Protein AF-A0A2V5PSF7-F1 (afdb_monomer_lite)

Sequence (127 aa):
MHSFLINMGIKKGGYCWQFATELLLRLDAQKLKTIDLHWGESDPGTDTEHNVIVVTARGQPFEQGIMLDNWRRSGHLLWGTFDGDPDHKWRENRNAMTSRLPRRAATVDHGKKETKPSQTPKTQSKN

pLDDT: mean 75.55, std 22.02, range [34.41, 96.81]

Structure (mmCIF, N/CA/C/O backbone):
data_AF-A0A2V5PSF7-F1
#
_entry.id   AF-A0A2V5PSF7-F1
#
loop_
_atom_site.group_PDB
_atom_site.id
_atom_site.type_symbol
_atom_site.label_atom_id
_atom_site.label_alt_id
_atom_site.label_comp_id
_atom_site.label_asym_id
_atom_site.label_entity_id
_atom_site.label_seq_id
_atom_site.pdbx_PDB_ins_code
_atom_site.Cartn_x
_atom_site.Cartn_y
_atom_site.Cartn_z
_atom_site.occupancy
_atom_site.B_iso_or_equiv
_atom_site.auth_seq_id
_atom_site.auth_comp_id
_atom_site.auth_asym_id
_atom_site.auth_atom_id
_atom_site.pdbx_PDB_model_num
ATOM 1 N N . MET A 1 1 ? 13.152 -8.018 -7.654 1.00 42.06 1 MET A N 1
ATOM 2 C CA . MET A 1 1 ? 12.554 -7.889 -9.007 1.00 42.06 1 MET A CA 1
ATOM 3 C C . MET A 1 1 ? 11.314 -7.033 -8.867 1.00 42.06 1 MET A C 1
ATOM 5 O O . MET A 1 1 ? 10.289 -7.541 -8.432 1.00 42.06 1 MET A O 1
ATOM 9 N N . HIS A 1 2 ? 11.453 -5.734 -9.117 1.00 52.53 2 HIS A N 1
ATOM 10 C CA . HIS A 1 2 ? 10.507 -4.740 -8.632 1.00 52.53 2 HIS A CA 1
ATOM 11 C C . HIS A 1 2 ? 10.253 -3.696 -9.718 1.00 52.53 2 HIS A C 1
ATOM 13 O O . HIS A 1 2 ? 11.223 -3.078 -10.119 1.00 52.53 2 HIS A O 1
ATOM 19 N N . SER A 1 3 ? 9.032 -3.594 -10.267 1.00 50.62 3 SER A N 1
ATOM 20 C CA . SER A 1 3 ? 8.569 -2.713 -11.380 1.00 50.62 3 SER A CA 1
ATOM 21 C C . SER A 1 3 ? 9.372 -2.666 -12.697 1.00 50.62 3 SER A C 1
ATOM 23 O O . SER A 1 3 ? 8.868 -2.241 -13.740 1.00 50.62 3 SER A O 1
ATOM 25 N N . PHE A 1 4 ? 10.562 -3.253 -12.703 1.00 45.47 4 PHE A N 1
ATOM 26 C CA . PHE A 1 4 ? 11.543 -3.337 -13.775 1.00 45.47 4 PHE A CA 1
ATOM 27 C C . PHE A 1 4 ? 11.031 -4.077 -15.024 1.00 45.47 4 PHE A C 1
ATOM 29 O O . PHE A 1 4 ? 11.469 -3.805 -16.136 1.00 45.47 4 PHE A O 1
ATOM 36 N N . LEU A 1 5 ? 10.050 -4.980 -14.878 1.00 47.53 5 LEU A N 1
ATOM 37 C CA . LEU A 1 5 ? 9.472 -5.736 -16.002 1.00 47.53 5 LEU A CA 1
ATOM 38 C C . LEU A 1 5 ? 8.714 -4.862 -17.012 1.00 47.53 5 LEU A C 1
ATOM 40 O O . LEU A 1 5 ? 8.549 -5.274 -18.162 1.00 47.53 5 LEU A O 1
ATOM 44 N N . ILE A 1 6 ? 8.258 -3.676 -16.607 1.00 48.88 6 ILE A N 1
ATOM 45 C CA . ILE A 1 6 ? 7.543 -2.765 -17.507 1.00 48.88 6 ILE A CA 1
ATOM 46 C C . ILE A 1 6 ? 8.482 -1.680 -18.029 1.00 48.88 6 ILE A C 1
ATOM 48 O O . ILE A 1 6 ? 8.410 -1.362 -19.214 1.00 48.88 6 ILE A O 1
ATOM 52 N N . ASN A 1 7 ? 9.431 -1.204 -17.209 1.00 46.22 7 ASN A N 1
ATOM 53 C CA . ASN A 1 7 ? 10.452 -0.264 -17.683 1.00 46.22 7 ASN A CA 1
ATOM 54 C C . ASN A 1 7 ? 11.426 -0.907 -18.702 1.00 46.22 7 ASN A C 1
ATOM 56 O O . ASN A 1 7 ? 11.931 -0.223 -19.584 1.00 46.22 7 ASN A O 1
ATOM 60 N N . MET A 1 8 ? 11.609 -2.237 -18.674 1.00 43.09 8 MET A N 1
ATOM 61 C CA . MET A 1 8 ? 12.363 -3.002 -19.690 1.00 43.09 8 MET A CA 1
ATOM 62 C C . MET A 1 8 ? 11.536 -3.490 -20.900 1.00 43.09 8 MET A C 1
ATOM 64 O O . MET A 1 8 ? 12.024 -4.298 -21.688 1.00 43.09 8 MET A O 1
ATOM 68 N N . GLY A 1 9 ? 10.279 -3.062 -21.071 1.00 46.66 9 GLY A N 1
ATOM 69 C CA . GLY A 1 9 ? 9.503 -3.379 -22.282 1.00 46.66 9 GLY A CA 1
ATOM 70 C C . GLY A 1 9 ? 9.063 -4.846 -22.446 1.00 46.66 9 GLY A C 1
ATOM 71 O O . GLY A 1 9 ? 8.676 -5.243 -23.544 1.00 46.66 9 GLY A O 1
ATOM 72 N N . ILE A 1 10 ? 9.077 -5.657 -21.379 1.00 47.03 10 ILE A N 1
ATOM 73 C CA . ILE A 1 10 ? 8.718 -7.091 -21.429 1.00 47.03 10 ILE A CA 1
ATOM 74 C C . ILE A 1 10 ? 7.193 -7.312 -21.318 1.00 47.03 10 ILE A C 1
ATOM 76 O O . ILE A 1 10 ? 6.669 -8.310 -21.815 1.00 47.03 10 ILE A O 1
ATOM 80 N N . LYS A 1 11 ? 6.438 -6.373 -20.728 1.00 44.41 11 LYS A N 1
ATOM 81 C CA . LYS A 1 11 ? 4.962 -6.402 -20.693 1.00 44.41 11 LYS A CA 1
ATOM 82 C C . LYS A 1 11 ? 4.362 -5.031 -21.018 1.00 44.41 11 LYS A C 1
ATOM 84 O O . LYS A 1 11 ? 4.767 -4.027 -20.450 1.00 44.41 11 LYS A O 1
ATOM 89 N N . LYS A 1 12 ? 3.332 -5.005 -21.878 1.00 42.62 12 LYS A N 1
ATOM 90 C CA . LYS A 1 12 ? 2.591 -3.793 -22.303 1.00 42.62 12 LYS A CA 1
ATOM 91 C C . LYS A 1 12 ? 1.668 -3.184 -21.219 1.00 42.62 12 LYS A C 1
ATOM 93 O O . LYS A 1 12 ? 0.935 -2.247 -21.510 1.00 42.62 12 LYS A O 1
ATOM 98 N N . GLY A 1 13 ? 1.670 -3.715 -19.992 1.00 51.31 13 GLY A N 1
ATOM 99 C CA . GLY A 1 13 ? 0.839 -3.270 -18.865 1.00 51.31 13 GLY A CA 1
ATOM 100 C C . GLY A 1 13 ? 0.970 -4.187 -17.640 1.00 51.31 13 GLY A C 1
ATOM 101 O O . GLY A 1 13 ? 1.601 -5.243 -17.728 1.00 51.31 13 GLY A O 1
ATOM 102 N N . GLY A 1 14 ? 0.368 -3.798 -16.507 1.00 58.34 14 GLY A N 1
ATOM 103 C CA . GLY A 1 14 ? 0.385 -4.565 -15.252 1.00 58.34 14 GLY A CA 1
ATOM 104 C C . GLY A 1 14 ? 1.332 -4.008 -14.192 1.00 58.34 14 GLY A C 1
ATOM 105 O O . GLY A 1 14 ? 2.103 -4.768 -13.611 1.00 58.34 14 GLY A O 1
ATOM 106 N N . TYR A 1 15 ? 1.308 -2.694 -13.968 1.00 73.12 15 TYR A N 1
ATOM 107 C CA . TYR A 1 15 ? 2.147 -2.031 -12.967 1.00 73.12 15 TYR A CA 1
ATOM 108 C C . TYR A 1 15 ? 1.765 -2.446 -11.541 1.00 73.12 15 TYR A C 1
ATOM 110 O O . TYR A 1 15 ? 0.597 -2.740 -11.272 1.00 73.12 15 TYR A O 1
ATOM 118 N N . CYS A 1 16 ? 2.734 -2.428 -10.621 1.00 80.44 16 CYS A N 1
ATOM 119 C CA . CYS A 1 16 ? 2.516 -2.690 -9.194 1.00 80.44 16 CYS A CA 1
ATOM 120 C C . CYS A 1 16 ? 1.357 -1.845 -8.637 1.00 80.44 16 CYS A C 1
ATOM 122 O O . CYS A 1 16 ? 0.432 -2.385 -8.028 1.00 80.44 16 CYS A O 1
ATOM 124 N N . TRP A 1 17 ? 1.311 -0.552 -8.980 1.00 85.12 17 TRP A N 1
ATOM 125 C CA . TRP A 1 17 ? 0.236 0.346 -8.568 1.00 85.12 17 TRP A CA 1
ATOM 126 C C . TRP A 1 17 ? -1.142 -0.075 -9.087 1.00 85.12 17 TRP A C 1
ATOM 128 O O . TRP A 1 17 ? -2.128 0.153 -8.394 1.00 85.12 17 TRP A O 1
ATOM 138 N N . GLN A 1 18 ? -1.258 -0.695 -10.266 1.00 86.69 18 GLN A N 1
ATOM 139 C CA . GLN A 1 18 ? -2.553 -1.152 -10.791 1.00 86.69 18 GLN A CA 1
ATOM 140 C C . GLN A 1 18 ? -3.083 -2.322 -9.959 1.00 86.69 18 GLN A C 1
ATOM 142 O O . GLN A 1 18 ? -4.235 -2.307 -9.531 1.00 86.69 18 GLN A O 1
ATOM 147 N N . PHE A 1 19 ? -2.222 -3.300 -9.669 1.00 88.88 19 PHE A N 1
ATOM 148 C CA . PHE A 1 19 ? -2.567 -4.455 -8.837 1.00 88.88 19 PHE A CA 1
ATOM 149 C C . PHE A 1 19 ? -2.910 -4.049 -7.401 1.00 88.88 19 PHE A C 1
ATOM 151 O O . PHE A 1 19 ? -3.914 -4.524 -6.862 1.00 88.88 19 PHE A O 1
ATOM 158 N N . ALA A 1 20 ? -2.134 -3.129 -6.821 1.00 91.50 20 ALA A N 1
ATOM 159 C CA . ALA A 1 20 ? -2.405 -2.564 -5.505 1.00 91.50 20 ALA A CA 1
ATOM 160 C C . ALA A 1 20 ? -3.712 -1.750 -5.487 1.00 91.50 20 ALA A 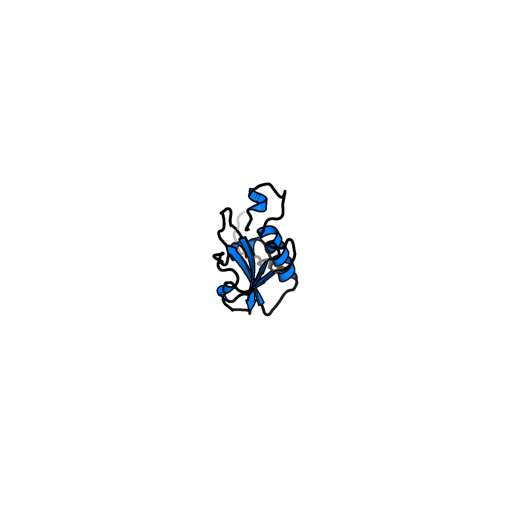C 1
ATOM 162 O O . ALA A 1 20 ? -4.497 -1.875 -4.550 1.00 91.50 20 ALA A O 1
ATOM 163 N N . THR A 1 21 ? -4.001 -0.972 -6.539 1.00 91.44 21 THR A N 1
ATOM 164 C CA . THR A 1 21 ? -5.258 -0.208 -6.656 1.00 91.44 21 THR A CA 1
ATOM 165 C C . THR A 1 21 ? -6.467 -1.139 -6.713 1.00 91.44 21 THR A C 1
ATOM 167 O O . THR A 1 21 ? -7.412 -0.964 -5.950 1.00 91.44 21 THR A O 1
ATOM 170 N N . GLU A 1 22 ? -6.430 -2.169 -7.559 1.00 91.31 22 GLU A N 1
ATOM 171 C CA . GLU A 1 22 ? -7.511 -3.157 -7.655 1.00 91.31 22 GLU A CA 1
ATOM 172 C C . GLU A 1 22 ? -7.727 -3.909 -6.337 1.00 91.31 22 GLU A C 1
ATOM 174 O O . GLU A 1 22 ? -8.865 -4.155 -5.931 1.00 91.31 22 GLU A O 1
ATOM 179 N N . LEU A 1 23 ? -6.642 -4.251 -5.638 1.00 92.19 23 LEU A N 1
ATOM 180 C CA . LEU A 1 23 ? -6.719 -4.872 -4.319 1.00 92.19 23 LEU A CA 1
ATOM 181 C C . LEU A 1 23 ? -7.363 -3.932 -3.292 1.00 92.19 23 LEU A C 1
ATOM 183 O O . LEU A 1 23 ? -8.273 -4.348 -2.577 1.00 92.19 23 LEU A O 1
ATOM 187 N N . LEU A 1 24 ? -6.941 -2.665 -3.260 1.00 93.44 24 LEU A N 1
ATOM 188 C CA . LEU A 1 24 ? -7.496 -1.640 -2.377 1.00 93.44 24 LEU A CA 1
ATOM 189 C C . LEU A 1 24 ? -9.002 -1.474 -2.581 1.00 93.44 24 LEU A C 1
ATOM 191 O O . LEU A 1 24 ? -9.753 -1.492 -1.610 1.00 93.44 24 LEU A O 1
ATOM 195 N N . LEU A 1 25 ? -9.451 -1.356 -3.832 1.00 92.62 25 LEU A N 1
ATOM 196 C CA . LEU A 1 25 ? -10.868 -1.185 -4.156 1.00 92.62 25 LEU A CA 1
ATOM 197 C C . LEU A 1 25 ? -11.706 -2.385 -3.699 1.00 92.62 25 LEU A C 1
ATOM 199 O O . LEU A 1 25 ? -12.789 -2.212 -3.140 1.00 92.62 25 LEU A O 1
ATOM 203 N N . ARG A 1 26 ? -11.198 -3.609 -3.890 1.00 92.12 26 ARG A N 1
ATOM 204 C CA . ARG A 1 26 ? -11.885 -4.833 -3.449 1.00 92.12 26 ARG A CA 1
ATOM 205 C C . ARG A 1 26 ? -11.947 -4.947 -1.929 1.00 92.12 26 ARG A C 1
ATOM 207 O O . ARG A 1 26 ? -12.967 -5.391 -1.411 1.00 92.12 26 ARG A O 1
ATOM 214 N N . LEU A 1 27 ? -10.888 -4.551 -1.224 1.00 92.06 27 LEU A N 1
ATOM 215 C CA . LEU A 1 27 ? -10.856 -4.556 0.240 1.00 92.06 27 LEU A CA 1
ATOM 216 C C . LEU A 1 27 ? -11.759 -3.464 0.833 1.00 92.06 27 LEU A C 1
ATOM 218 O O . LEU A 1 27 ? -12.511 -3.746 1.765 1.00 92.06 27 LEU A O 1
ATOM 222 N N . ASP A 1 28 ? -11.764 -2.252 0.268 1.00 91.06 28 ASP A N 1
ATOM 223 C CA . ASP A 1 28 ? -12.663 -1.173 0.709 1.00 91.06 28 ASP A CA 1
ATOM 224 C C . ASP A 1 28 ? -14.139 -1.542 0.493 1.00 91.06 28 ASP A C 1
ATOM 226 O O . ASP A 1 28 ? -14.980 -1.303 1.366 1.00 91.06 28 ASP A O 1
ATOM 230 N N . ALA A 1 29 ? -14.458 -2.222 -0.616 1.00 91.75 29 ALA A N 1
ATOM 231 C CA . ALA A 1 29 ? -15.812 -2.694 -0.904 1.00 91.75 29 ALA A CA 1
ATOM 232 C C . ALA A 1 29 ? -16.358 -3.671 0.156 1.00 91.75 29 ALA A C 1
ATOM 234 O O . ALA A 1 29 ? -17.573 -3.730 0.359 1.00 91.75 29 ALA A O 1
ATOM 235 N N . GLN A 1 30 ? -15.488 -4.391 0.876 1.00 91.69 30 GLN A N 1
ATOM 236 C CA . GLN A 1 30 ? -15.901 -5.274 1.973 1.00 91.69 30 GLN A CA 1
ATOM 237 C C . GLN A 1 30 ? -16.320 -4.518 3.245 1.00 91.69 30 GLN A C 1
ATOM 239 O O . GLN A 1 30 ? -16.890 -5.128 4.149 1.00 91.69 30 GLN A O 1
ATOM 244 N N . LYS A 1 31 ? -16.092 -3.196 3.327 1.00 86.88 31 LYS A N 1
ATOM 245 C CA . LYS A 1 31 ? -16.502 -2.336 4.458 1.00 86.88 31 LYS A CA 1
ATOM 246 C C . LYS A 1 31 ? -16.040 -2.872 5.819 1.00 86.88 31 LYS A C 1
ATOM 248 O O . LYS A 1 31 ? -16.797 -2.883 6.795 1.00 86.88 31 LYS A O 1
ATOM 253 N N . LEU A 1 32 ? -14.792 -3.327 5.872 1.00 88.69 32 LEU A N 1
ATOM 254 C CA . LEU A 1 32 ? -14.192 -3.934 7.055 1.00 88.69 32 LEU A CA 1
ATOM 255 C C . LEU A 1 32 ? -14.125 -2.892 8.186 1.00 88.69 32 LEU A C 1
ATOM 257 O O . LEU A 1 32 ? -13.707 -1.755 7.983 1.00 88.69 32 LEU A O 1
ATOM 261 N N . LYS A 1 33 ? -14.628 -3.252 9.374 1.00 89.69 33 LYS A N 1
ATOM 262 C CA . LYS A 1 33 ? -14.811 -2.310 10.499 1.00 89.69 33 LYS A CA 1
ATOM 263 C C . LYS A 1 33 ? -13.688 -2.354 11.532 1.00 89.69 33 LYS A C 1
ATOM 265 O O . LYS A 1 33 ? -13.621 -1.465 12.373 1.00 89.69 33 LYS A O 1
ATOM 270 N N . THR A 1 34 ? -12.873 -3.399 11.518 1.00 92.25 34 THR A N 1
ATOM 271 C CA . THR A 1 34 ? -11.869 -3.683 12.555 1.00 92.25 34 THR A CA 1
ATOM 272 C C . THR A 1 34 ? -10.441 -3.431 12.092 1.00 92.25 34 THR A C 1
ATOM 274 O O . THR A 1 34 ? -9.532 -3.454 12.918 1.00 92.25 34 THR A O 1
ATOM 277 N N . ILE A 1 35 ? -10.247 -3.194 10.796 1.00 94.31 35 ILE A N 1
ATOM 278 C CA . ILE A 1 35 ? -8.939 -2.991 10.186 1.00 94.31 35 ILE A CA 1
ATOM 279 C C . ILE A 1 35 ? -8.911 -1.686 9.408 1.00 94.31 35 ILE A C 1
ATOM 281 O O . ILE A 1 35 ? -9.937 -1.270 8.861 1.00 94.31 35 ILE A O 1
ATOM 285 N N . ASP A 1 36 ? -7.730 -1.089 9.352 1.00 94.31 36 ASP A N 1
ATOM 286 C CA . ASP A 1 36 ? -7.441 0.060 8.514 1.00 94.31 36 ASP A CA 1
ATOM 287 C C . ASP A 1 36 ? -6.559 -0.394 7.341 1.00 94.31 36 ASP A C 1
ATOM 289 O O . ASP A 1 36 ? -5.722 -1.297 7.451 1.00 94.31 36 ASP A O 1
ATOM 293 N N . LEU A 1 37 ? -6.822 0.188 6.173 1.00 95.25 37 LEU A N 1
ATOM 294 C CA . LEU A 1 37 ? -6.061 -0.058 4.954 1.00 95.25 37 LEU A CA 1
ATOM 295 C C . LEU A 1 37 ? -5.092 1.102 4.759 1.00 95.25 37 LEU A C 1
ATOM 297 O O . LEU A 1 37 ? -5.434 2.247 5.038 1.00 95.25 37 LEU A O 1
ATOM 301 N N . HIS A 1 38 ? -3.910 0.811 4.237 1.00 95.88 38 HIS A N 1
ATOM 302 C CA . HIS A 1 38 ? -2.870 1.797 3.992 1.00 95.88 38 HIS A CA 1
ATOM 303 C C . HIS A 1 38 ? -2.224 1.535 2.637 1.00 95.88 38 HIS A C 1
ATOM 305 O O . HIS A 1 38 ? -2.046 0.386 2.227 1.00 95.88 38 HIS A O 1
ATOM 311 N N . TRP A 1 39 ? -1.842 2.602 1.942 1.00 95.94 39 TRP A N 1
ATOM 312 C CA . TRP A 1 39 ? -1.005 2.485 0.754 1.00 95.94 39 TRP A CA 1
ATOM 313 C C . TRP A 1 39 ? 0.460 2.445 1.178 1.00 95.94 39 TRP A C 1
ATOM 315 O O . TRP A 1 39 ? 0.970 3.433 1.711 1.00 95.94 39 TRP A O 1
ATOM 325 N N . GLY A 1 40 ? 1.114 1.306 0.962 1.00 94.94 40 GLY A N 1
ATOM 326 C CA . GLY A 1 40 ? 2.545 1.143 1.178 1.00 94.94 40 GLY A CA 1
ATOM 327 C C . GLY A 1 40 ? 3.306 1.361 -0.122 1.00 94.94 40 GLY A C 1
ATOM 328 O O . GLY A 1 40 ? 2.954 0.782 -1.149 1.00 94.94 40 GLY A O 1
ATOM 329 N N . GLU A 1 41 ? 4.355 2.174 -0.080 1.00 92.69 41 GLU A N 1
ATOM 330 C CA . GLU A 1 41 ? 5.272 2.361 -1.202 1.00 92.69 41 GLU A CA 1
ATOM 331 C C . GLU A 1 41 ? 6.733 2.204 -0.779 1.00 92.69 41 GLU A C 1
ATOM 333 O O . GLU A 1 41 ? 7.105 2.557 0.340 1.00 92.69 41 GLU A O 1
ATOM 338 N N . SER A 1 42 ? 7.551 1.662 -1.678 1.00 91.06 42 SER A N 1
ATOM 339 C CA . SER A 1 42 ? 9.012 1.626 -1.561 1.00 91.06 42 SER A CA 1
ATOM 340 C C . SER A 1 42 ? 9.608 2.329 -2.767 1.00 91.06 42 SER A C 1
ATOM 342 O O . SER A 1 42 ? 9.113 2.147 -3.876 1.00 91.06 42 SER A O 1
ATOM 344 N N . ASP A 1 43 ? 10.656 3.119 -2.536 1.00 85.12 43 ASP A N 1
ATOM 345 C CA . ASP A 1 43 ? 11.448 3.826 -3.555 1.00 85.12 43 ASP A CA 1
ATOM 346 C C . ASP A 1 43 ? 10.616 4.515 -4.664 1.00 85.12 43 ASP A C 1
ATOM 348 O O . ASP A 1 43 ? 10.862 4.288 -5.854 1.00 85.12 43 ASP A O 1
ATOM 352 N N . PRO A 1 44 ? 9.620 5.352 -4.302 1.00 82.12 44 PRO A N 1
ATOM 353 C CA . PRO A 1 44 ? 8.736 5.992 -5.274 1.00 82.12 44 PRO A CA 1
ATOM 354 C C . PRO A 1 44 ? 9.519 6.884 -6.248 1.00 82.12 44 PRO A C 1
ATOM 356 O O . PRO A 1 44 ? 10.401 7.642 -5.841 1.00 82.12 44 PRO A O 1
ATOM 359 N N . GLY A 1 45 ? 9.178 6.816 -7.536 1.00 76.00 45 GLY A N 1
ATOM 360 C CA . GLY A 1 45 ? 9.831 7.576 -8.604 1.00 76.00 45 GLY A CA 1
ATOM 361 C C . GLY A 1 45 ? 11.150 6.978 -9.102 1.00 76.00 45 GLY A C 1
ATOM 362 O O . GLY A 1 45 ? 11.873 7.649 -9.837 1.00 76.00 45 GLY A O 1
ATOM 363 N N . THR A 1 46 ? 11.474 5.742 -8.713 1.00 77.62 46 THR A N 1
ATOM 364 C CA . THR A 1 46 ? 12.687 5.030 -9.147 1.00 77.62 46 THR A CA 1
ATOM 365 C C . THR A 1 46 ? 12.352 3.758 -9.926 1.00 77.62 46 THR A C 1
ATOM 367 O O . THR A 1 46 ? 11.220 3.276 -9.917 1.00 77.62 46 THR A O 1
ATOM 370 N N . ASP A 1 47 ? 13.362 3.156 -10.557 1.00 72.25 47 ASP A N 1
ATOM 371 C CA . ASP A 1 47 ? 13.221 1.873 -11.257 1.00 72.25 47 ASP A CA 1
ATOM 372 C C . ASP A 1 47 ? 12.859 0.698 -10.334 1.00 72.25 47 ASP A C 1
ATOM 374 O O . ASP A 1 47 ? 12.431 -0.351 -10.822 1.00 72.25 47 ASP A O 1
ATOM 378 N N . THR A 1 48 ? 13.030 0.858 -9.017 1.00 76.25 48 THR A N 1
ATOM 379 C CA . THR A 1 48 ? 12.705 -0.148 -7.999 1.00 76.25 48 THR A CA 1
ATOM 380 C C . THR A 1 48 ? 11.400 0.145 -7.267 1.00 76.25 48 THR A C 1
ATOM 382 O O . THR A 1 48 ? 11.097 -0.544 -6.293 1.00 76.25 48 THR A O 1
ATOM 385 N N . GLU A 1 49 ? 10.614 1.123 -7.733 1.00 84.38 49 GLU A N 1
ATOM 386 C CA . GLU A 1 49 ? 9.355 1.510 -7.097 1.00 84.38 49 GLU A CA 1
ATOM 387 C C . GLU A 1 49 ? 8.438 0.302 -6.881 1.00 84.38 49 GLU A C 1
ATOM 389 O O . GLU A 1 49 ? 8.106 -0.402 -7.834 1.00 84.38 49 GLU A O 1
ATOM 394 N N . HIS A 1 50 ? 7.963 0.088 -5.654 1.00 88.88 50 HIS A N 1
ATOM 395 C CA . HIS A 1 50 ? 6.907 -0.884 -5.356 1.00 88.88 50 HIS A CA 1
ATOM 396 C C . HIS A 1 50 ? 5.720 -0.228 -4.688 1.00 88.88 50 HIS A C 1
ATOM 398 O O . HIS A 1 50 ? 5.897 0.64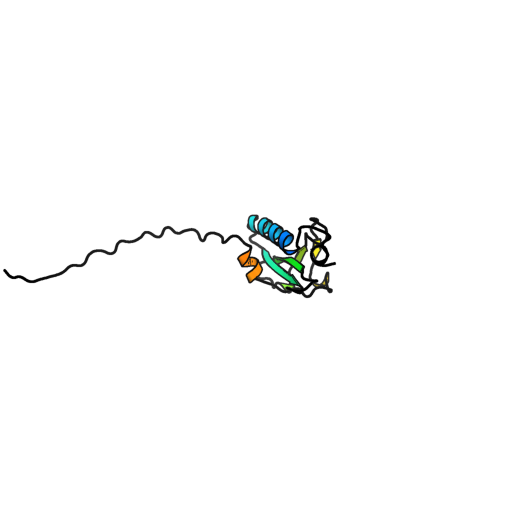7 -3.844 1.00 88.88 50 HIS A O 1
ATOM 404 N N . ASN A 1 51 ? 4.523 -0.740 -4.958 1.00 91.56 51 ASN A N 1
ATOM 405 C CA . ASN A 1 51 ? 3.343 -0.427 -4.176 1.00 91.56 51 ASN A CA 1
ATOM 406 C C . ASN A 1 51 ? 2.613 -1.695 -3.737 1.00 91.56 51 ASN A C 1
ATOM 408 O O . ASN A 1 51 ? 2.396 -2.618 -4.524 1.00 91.56 51 ASN A O 1
ATOM 412 N N . VAL A 1 52 ? 2.170 -1.690 -2.485 1.00 94.12 52 VAL A N 1
ATOM 413 C CA . VAL A 1 52 ? 1.380 -2.753 -1.853 1.00 94.12 52 VAL A CA 1
ATOM 414 C C . VAL A 1 52 ? 0.289 -2.134 -0.993 1.00 94.12 52 VAL A C 1
ATOM 416 O O . VAL A 1 52 ? 0.315 -0.941 -0.684 1.00 94.12 52 VAL A O 1
ATOM 419 N N . ILE A 1 53 ? -0.668 -2.957 -0.575 1.00 96.25 53 ILE A N 1
ATOM 420 C CA . ILE A 1 53 ? -1.636 -2.556 0.445 1.00 96.25 53 ILE A CA 1
ATOM 421 C C . ILE A 1 53 ? -1.177 -3.105 1.781 1.00 96.25 53 ILE A C 1
ATOM 423 O O . ILE A 1 53 ? -0.888 -4.288 1.889 1.00 96.25 53 ILE A O 1
ATOM 427 N N . VAL A 1 54 ? -1.112 -2.257 2.797 1.00 96.81 54 VAL A N 1
ATOM 428 C CA . VAL A 1 54 ? -0.799 -2.675 4.162 1.00 96.81 54 VAL A CA 1
ATOM 429 C C . VAL A 1 54 ? -2.078 -2.639 4.974 1.00 96.81 54 VAL A C 1
ATOM 431 O O . VAL A 1 54 ? -2.862 -1.697 4.876 1.00 96.81 54 VAL A O 1
ATOM 434 N N . VAL A 1 55 ? -2.308 -3.690 5.748 1.00 96.19 55 VAL A N 1
ATOM 435 C CA . VAL A 1 55 ? -3.481 -3.838 6.602 1.00 96.19 55 VAL A CA 1
ATOM 436 C C . VAL A 1 55 ? -3.036 -3.820 8.050 1.00 96.19 55 VAL A C 1
ATOM 438 O O . VAL A 1 55 ? -2.149 -4.579 8.437 1.00 96.19 55 VAL A O 1
ATOM 441 N N . THR A 1 56 ? -3.669 -2.981 8.854 1.00 96.75 56 THR A N 1
ATOM 442 C CA . THR A 1 56 ? -3.419 -2.882 10.292 1.00 96.75 56 THR A CA 1
ATOM 443 C C . THR A 1 56 ? -4.719 -3.118 11.055 1.00 96.75 56 THR A C 1
ATOM 445 O O . THR A 1 56 ? -5.817 -2.965 10.510 1.00 96.75 56 THR A O 1
ATOM 448 N N . ALA A 1 57 ? -4.631 -3.500 12.328 1.00 95.06 57 ALA A N 1
ATOM 449 C CA . ALA A 1 57 ? -5.772 -3.354 13.223 1.00 95.06 57 ALA A CA 1
ATOM 450 C C . ALA A 1 57 ? -6.102 -1.863 13.383 1.00 95.06 57 ALA A C 1
ATOM 452 O O . ALA A 1 57 ? -5.212 -1.016 13.343 1.00 95.06 57 ALA A O 1
ATOM 453 N N . ARG A 1 58 ? -7.376 -1.524 13.595 1.00 93.56 58 ARG A N 1
ATOM 454 C CA . ARG A 1 58 ? -7.767 -0.116 13.721 1.00 93.56 58 ARG A CA 1
ATOM 455 C C . ARG A 1 58 ? -6.957 0.609 14.802 1.00 93.56 58 ARG A C 1
ATOM 457 O O . ARG A 1 58 ? -6.958 0.193 15.959 1.00 93.56 58 ARG A O 1
ATOM 464 N N . GLY A 1 59 ? -6.334 1.727 14.427 1.00 91.06 59 GLY A N 1
ATOM 465 C CA . GLY A 1 59 ? -5.502 2.543 15.322 1.00 91.06 59 GLY A CA 1
ATOM 466 C C . GLY A 1 59 ? -4.097 1.992 15.595 1.00 91.06 59 GLY A C 1
ATOM 467 O O . GLY A 1 59 ? -3.356 2.588 16.375 1.00 91.06 59 GLY A O 1
ATOM 468 N N . GLN A 1 60 ? -3.717 0.881 14.965 1.00 94.88 60 GLN A N 1
ATOM 469 C CA . GLN A 1 60 ? -2.361 0.349 15.016 1.00 94.88 60 GLN A CA 1
ATOM 470 C C . GLN A 1 60 ? -1.456 1.122 14.033 1.00 94.88 60 GLN A C 1
ATOM 472 O O . GLN A 1 60 ? -1.913 1.527 12.962 1.00 94.88 60 GLN A O 1
ATOM 477 N N . PRO A 1 61 ? -0.175 1.357 14.377 1.00 94.38 61 PRO A N 1
ATOM 478 C CA . PRO A 1 61 ? 0.764 2.018 13.474 1.00 94.38 61 PRO A CA 1
ATOM 479 C C . PRO A 1 61 ? 1.020 1.200 12.201 1.00 94.38 61 PRO A C 1
ATOM 481 O O . PRO A 1 61 ? 0.978 -0.034 12.221 1.00 94.38 61 PRO A O 1
ATOM 484 N N . PHE A 1 62 ? 1.336 1.906 11.110 1.00 94.44 62 PHE A N 1
ATOM 485 C CA . PHE A 1 62 ? 1.599 1.326 9.791 1.00 94.44 62 PHE A CA 1
ATOM 486 C C . PHE A 1 62 ? 2.665 0.234 9.856 1.00 94.44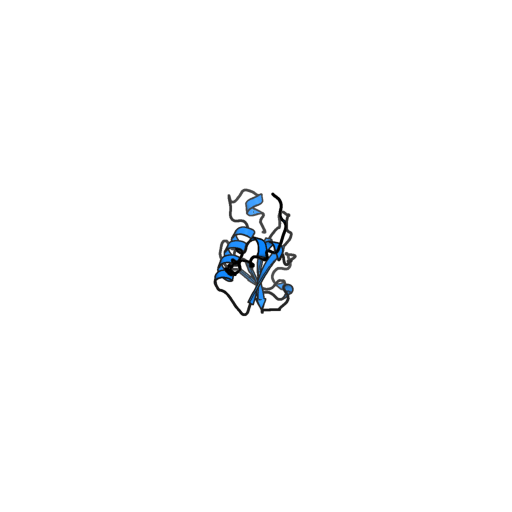 62 PHE A C 1
ATOM 488 O O . PHE A 1 62 ? 2.446 -0.837 9.305 1.00 94.44 62 PHE A O 1
ATOM 495 N N . GLU A 1 63 ? 3.755 0.478 10.589 1.00 93.56 63 GLU A N 1
ATOM 496 C CA . GLU A 1 63 ? 4.946 -0.371 10.735 1.00 93.56 63 GLU A CA 1
ATOM 497 C C . GLU A 1 63 ? 4.659 -1.749 11.346 1.00 93.56 63 GLU A C 1
ATOM 499 O O . GLU A 1 63 ? 5.478 -2.654 11.245 1.00 93.56 63 GLU A O 1
ATOM 504 N N . GLN A 1 64 ? 3.507 -1.929 11.988 1.00 94.38 64 GLN A N 1
ATOM 505 C CA . GLN A 1 64 ? 3.097 -3.227 12.527 1.00 94.38 64 GLN A CA 1
ATOM 506 C C . GLN A 1 64 ? 2.056 -3.934 11.647 1.00 94.38 64 GLN A C 1
ATOM 508 O O . GLN A 1 64 ? 1.484 -4.953 12.043 1.00 94.38 64 GLN A O 1
ATOM 513 N N . GLY A 1 65 ? 1.768 -3.373 10.476 1.00 94.69 65 GLY A N 1
ATOM 514 C CA . GLY A 1 65 ? 0.813 -3.918 9.532 1.00 94.69 65 GLY A CA 1
ATOM 515 C C . GLY A 1 65 ? 1.326 -5.136 8.772 1.00 94.69 65 GLY A C 1
ATOM 516 O O . GLY A 1 65 ? 2.519 -5.438 8.713 1.00 94.69 65 GLY A O 1
ATOM 517 N N . ILE A 1 66 ? 0.379 -5.826 8.146 1.00 95.88 66 ILE A N 1
ATOM 518 C CA . ILE A 1 66 ? 0.628 -6.926 7.222 1.00 95.88 66 ILE A CA 1
ATOM 519 C C . ILE A 1 66 ? 0.538 -6.367 5.806 1.00 95.88 66 ILE A C 1
ATOM 521 O O . ILE A 1 66 ? -0.505 -5.860 5.391 1.00 95.88 66 ILE A O 1
ATOM 525 N N . MET A 1 67 ? 1.627 -6.467 5.055 1.00 95.44 67 MET A N 1
ATOM 526 C CA . MET A 1 67 ? 1.661 -6.135 3.637 1.00 95.44 67 MET A CA 1
ATOM 527 C C . MET A 1 67 ? 0.921 -7.196 2.834 1.00 95.44 67 MET A C 1
ATOM 529 O O . MET A 1 67 ? 1.042 -8.386 3.110 1.00 95.44 67 MET A O 1
ATOM 533 N N . LEU A 1 68 ? 0.210 -6.761 1.803 1.00 95.00 68 LEU A N 1
ATOM 534 C CA . LEU A 1 68 ? -0.508 -7.574 0.839 1.00 95.00 68 LEU A CA 1
ATOM 535 C C . LEU A 1 68 ? -0.003 -7.234 -0.566 1.00 95.00 68 LEU A C 1
ATOM 537 O O . LEU A 1 68 ? -0.209 -6.126 -1.067 1.00 95.00 68 LEU A O 1
ATOM 541 N N . ASP A 1 69 ? 0.635 -8.208 -1.208 1.00 91.81 69 ASP A N 1
ATOM 542 C CA . ASP A 1 69 ? 1.268 -8.072 -2.517 1.00 91.81 69 ASP A CA 1
ATOM 543 C C . ASP A 1 69 ? 0.726 -9.130 -3.479 1.00 91.81 69 ASP A C 1
ATOM 545 O O . ASP A 1 69 ? 1.122 -10.294 -3.472 1.00 91.81 69 ASP A O 1
ATOM 549 N N . ASN A 1 70 ? -0.203 -8.721 -4.333 1.00 88.69 70 ASN A N 1
ATOM 550 C CA . ASN A 1 70 ? -0.756 -9.547 -5.402 1.00 88.69 70 ASN A CA 1
ATOM 551 C C . ASN A 1 70 ? -0.021 -9.360 -6.741 1.00 88.69 70 ASN A C 1
ATOM 553 O O . ASN A 1 70 ? -0.441 -9.937 -7.745 1.00 88.69 70 ASN A O 1
ATOM 557 N N . TRP A 1 71 ? 1.059 -8.576 -6.789 1.00 86.25 71 TRP A N 1
ATOM 558 C CA . TRP A 1 71 ? 1.789 -8.273 -8.018 1.00 86.25 71 TRP A CA 1
ATOM 559 C C . TRP A 1 71 ? 2.993 -9.196 -8.226 1.00 86.25 71 TRP A C 1
ATOM 561 O O . TRP A 1 71 ? 3.124 -9.783 -9.304 1.00 86.25 71 TRP A O 1
ATOM 571 N N . ARG A 1 72 ? 3.828 -9.408 -7.192 1.00 82.38 72 ARG A N 1
ATOM 572 C CA . ARG A 1 72 ? 5.072 -10.214 -7.279 1.00 82.38 72 ARG A CA 1
ATOM 573 C C . ARG A 1 72 ? 4.861 -11.611 -7.863 1.00 82.38 72 ARG A C 1
ATOM 575 O O . ARG A 1 72 ? 5.750 -12.152 -8.515 1.00 82.38 72 ARG A O 1
ATOM 582 N N . ARG A 1 73 ? 3.680 -12.199 -7.654 1.00 81.88 73 ARG A N 1
ATOM 583 C CA . ARG A 1 73 ? 3.296 -13.510 -8.200 1.00 81.88 73 ARG A CA 1
ATOM 584 C C . ARG A 1 73 ? 2.124 -13.441 -9.180 1.00 81.88 73 ARG A C 1
ATOM 586 O O . ARG A 1 73 ? 1.331 -14.373 -9.252 1.00 81.88 73 ARG A O 1
ATOM 593 N N . SER A 1 74 ? 2.028 -12.355 -9.953 1.00 79.88 74 SER A N 1
ATOM 594 C CA . SER A 1 74 ? 1.075 -12.198 -11.068 1.00 79.88 74 SER A CA 1
ATOM 595 C C . SER A 1 74 ? -0.381 -12.528 -10.696 1.00 79.88 74 SER A C 1
ATOM 597 O O . SER A 1 74 ? -1.065 -13.241 -11.423 1.00 79.88 74 SER A O 1
ATOM 599 N N . GLY A 1 75 ? -0.856 -12.026 -9.555 1.00 77.88 75 GLY A N 1
ATOM 600 C CA . GLY A 1 75 ? -2.222 -12.226 -9.060 1.00 77.88 75 GLY A CA 1
ATOM 601 C C . GLY A 1 75 ? -2.338 -13.160 -7.854 1.00 77.88 75 GLY A C 1
ATOM 602 O O . GLY A 1 75 ? -3.347 -13.098 -7.153 1.00 77.88 75 GLY A O 1
ATOM 603 N N . HIS A 1 76 ? -1.323 -13.976 -7.552 1.00 84.56 76 HIS A N 1
ATOM 604 C CA . HIS A 1 76 ? -1.286 -14.706 -6.282 1.00 84.56 76 HIS A CA 1
ATOM 605 C C . HIS A 1 76 ? -0.927 -13.757 -5.140 1.00 84.56 76 HIS A C 1
ATOM 607 O O . HIS A 1 76 ? 0.118 -13.108 -5.175 1.00 84.56 76 HIS A O 1
ATOM 613 N N . LEU A 1 77 ? -1.787 -13.713 -4.123 1.00 89.81 77 LEU A N 1
ATOM 614 C CA . LEU A 1 77 ? -1.591 -12.881 -2.945 1.00 89.81 77 LEU A CA 1
ATOM 615 C C . LEU A 1 77 ? -0.434 -13.416 -2.095 1.00 89.81 77 LEU A C 1
ATOM 617 O O . LEU A 1 77 ? -0.519 -14.503 -1.522 1.00 89.81 77 LEU A O 1
ATOM 621 N N . LEU A 1 78 ? 0.632 -12.632 -2.007 1.00 91.12 78 LEU A N 1
ATOM 622 C CA . LEU A 1 78 ? 1.646 -12.741 -0.972 1.00 91.12 78 LEU A CA 1
ATOM 623 C C . LEU A 1 78 ? 1.288 -11.824 0.191 1.00 91.12 78 LEU A C 1
ATOM 625 O O . LEU A 1 78 ? 0.682 -10.769 0.000 1.00 91.12 78 LEU A O 1
ATOM 629 N N . TRP A 1 79 ? 1.671 -12.234 1.393 1.00 94.19 79 TRP A N 1
ATOM 630 C CA . TRP A 1 79 ? 1.477 -11.445 2.597 1.00 94.19 79 TRP A CA 1
ATOM 631 C C . TRP A 1 79 ? 2.619 -11.664 3.586 1.00 94.19 79 TRP A C 1
ATOM 633 O O . TRP A 1 79 ? 3.254 -12.719 3.575 1.00 94.19 79 TRP A O 1
ATOM 643 N N . GLY A 1 80 ? 2.886 -10.665 4.423 1.00 94.06 80 GLY A N 1
ATOM 644 C CA . GLY A 1 80 ? 3.956 -10.715 5.418 1.00 94.06 80 GLY A CA 1
ATOM 645 C C . GLY A 1 80 ? 4.132 -9.391 6.157 1.00 94.06 80 GLY A C 1
ATOM 646 O O . GLY A 1 80 ? 3.496 -8.395 5.816 1.00 94.06 80 GLY A O 1
ATOM 647 N N . THR A 1 81 ? 4.982 -9.384 7.179 1.00 94.31 81 THR A N 1
ATOM 648 C CA . THR A 1 81 ? 5.406 -8.166 7.890 1.00 94.31 81 THR A CA 1
ATOM 649 C C . THR A 1 81 ? 6.607 -7.528 7.190 1.00 94.31 81 THR A C 1
ATOM 651 O O . THR A 1 81 ? 7.255 -8.174 6.363 1.00 94.31 81 THR A O 1
ATOM 654 N N . PHE A 1 82 ? 6.936 -6.277 7.523 1.00 90.19 82 PHE A N 1
ATOM 655 C CA . PHE A 1 82 ? 8.096 -5.591 6.935 1.00 90.19 82 PHE A CA 1
ATOM 656 C C . PHE A 1 82 ? 9.426 -6.301 7.200 1.00 90.19 82 PHE A C 1
ATOM 658 O O . PHE A 1 82 ? 10.288 -6.310 6.326 1.00 90.19 82 PHE A O 1
ATOM 665 N N . ASP A 1 83 ? 9.566 -6.973 8.347 1.00 88.81 83 ASP A N 1
ATOM 666 C CA . ASP A 1 83 ? 10.760 -7.765 8.675 1.00 88.81 83 ASP A CA 1
ATOM 667 C C . ASP A 1 83 ? 11.004 -8.912 7.677 1.00 88.81 83 ASP A C 1
ATOM 669 O O . ASP A 1 83 ? 12.131 -9.374 7.511 1.00 88.81 83 ASP A O 1
ATOM 673 N N . GLY A 1 84 ? 9.948 -9.369 6.996 1.00 86.81 84 GLY A N 1
ATOM 674 C CA . GLY A 1 84 ? 10.020 -10.391 5.954 1.00 86.81 84 GLY A CA 1
ATOM 675 C C . GLY A 1 84 ? 10.439 -9.870 4.575 1.00 86.81 84 GLY A C 1
ATOM 676 O O . GLY A 1 84 ? 10.560 -10.674 3.653 1.00 86.81 84 GLY A O 1
ATOM 677 N N . ASP A 1 85 ? 10.641 -8.559 4.407 1.00 85.88 85 ASP A N 1
ATOM 678 C CA . ASP A 1 85 ? 11.017 -7.933 3.131 1.00 85.88 85 ASP A CA 1
ATOM 679 C C . ASP A 1 85 ? 12.066 -6.815 3.331 1.00 85.88 85 ASP A C 1
ATOM 681 O O . ASP A 1 85 ? 11.804 -5.651 3.014 1.00 85.88 85 ASP A O 1
ATOM 685 N N . PRO A 1 86 ? 13.264 -7.150 3.853 1.00 84.19 86 PRO A N 1
ATOM 686 C CA . PRO A 1 86 ? 14.276 -6.174 4.276 1.00 84.19 86 PRO A CA 1
ATOM 687 C C . PRO A 1 86 ? 14.890 -5.366 3.124 1.00 84.19 86 PRO A C 1
ATOM 689 O O . PRO A 1 86 ? 15.490 -4.317 3.356 1.00 84.19 86 PRO A O 1
ATOM 692 N N . ASP A 1 87 ? 14.739 -5.841 1.887 1.00 84.75 87 ASP A N 1
ATOM 693 C CA . ASP A 1 87 ? 15.260 -5.174 0.693 1.00 84.75 87 ASP A CA 1
ATOM 694 C C . ASP A 1 87 ? 14.489 -3.888 0.348 1.00 84.75 87 ASP A C 1
ATOM 696 O O . ASP A 1 87 ? 14.986 -3.062 -0.417 1.00 84.75 87 ASP A O 1
ATOM 700 N N . HIS A 1 88 ? 13.286 -3.703 0.903 1.00 85.25 88 HIS A N 1
ATOM 701 C CA . HIS A 1 88 ? 12.397 -2.589 0.579 1.00 85.25 88 HIS A CA 1
ATOM 702 C C . HIS A 1 88 ? 12.237 -1.639 1.767 1.00 85.25 88 HIS A C 1
ATOM 704 O O . HIS A 1 88 ? 12.003 -2.044 2.907 1.00 85.25 88 HIS A O 1
ATOM 710 N N . LYS A 1 89 ? 12.322 -0.334 1.494 1.00 90.00 89 LYS A N 1
ATOM 711 C CA . LYS A 1 89 ? 12.125 0.724 2.492 1.00 90.00 89 LYS A CA 1
ATOM 712 C C . LYS A 1 89 ? 10.702 1.247 2.413 1.00 90.00 89 LYS A C 1
ATOM 714 O O . LYS A 1 89 ? 10.428 2.272 1.790 1.00 90.00 89 LYS A O 1
ATOM 719 N N . TRP A 1 90 ? 9.813 0.530 3.082 1.00 92.69 90 TRP A N 1
ATOM 720 C CA . TRP A 1 90 ? 8.387 0.806 3.076 1.00 92.69 90 TRP A CA 1
ATOM 721 C C . TRP A 1 90 ? 8.010 2.100 3.791 1.00 92.69 90 TRP A C 1
ATOM 723 O O . TRP A 1 90 ? 8.482 2.396 4.889 1.00 92.69 90 TRP A O 1
ATOM 733 N N . ARG A 1 91 ? 7.120 2.866 3.161 1.00 94.19 91 ARG A N 1
ATOM 734 C CA . ARG A 1 91 ? 6.552 4.106 3.692 1.00 94.19 91 ARG A CA 1
ATOM 735 C C . ARG A 1 91 ? 5.058 4.161 3.412 1.00 94.19 91 ARG A C 1
ATOM 737 O O . ARG A 1 91 ? 4.588 3.677 2.384 1.00 94.19 91 ARG A O 1
ATOM 744 N N . GLU A 1 92 ? 4.319 4.774 4.327 1.00 95.62 92 GLU A N 1
ATOM 745 C CA . GLU A 1 92 ? 2.895 5.037 4.143 1.00 95.62 92 GLU A CA 1
ATOM 746 C C . GLU A 1 92 ? 2.686 6.267 3.243 1.00 95.62 92 GLU A C 1
ATOM 748 O O . GLU A 1 92 ? 3.212 7.344 3.529 1.00 95.62 92 GLU A O 1
ATOM 753 N N . ASN A 1 93 ? 1.849 6.146 2.207 1.00 94.38 93 ASN A N 1
ATOM 754 C CA . ASN A 1 93 ? 1.417 7.277 1.382 1.00 94.38 93 ASN A CA 1
ATOM 755 C C . ASN A 1 93 ? -0.108 7.456 1.406 1.00 94.38 93 ASN A C 1
ATOM 757 O O . ASN A 1 93 ? -0.860 6.971 0.557 1.00 94.38 93 ASN A O 1
ATOM 761 N N . ARG A 1 94 ? -0.587 8.234 2.379 1.00 92.44 94 ARG A N 1
ATOM 762 C CA . ARG A 1 94 ? -2.024 8.514 2.554 1.00 92.44 94 ARG A CA 1
ATOM 763 C C . ARG A 1 94 ? -2.647 9.283 1.390 1.00 92.44 94 ARG A C 1
ATOM 765 O O . ARG A 1 94 ? -3.830 9.100 1.094 1.00 92.44 94 ARG A O 1
ATOM 772 N N . ASN A 1 95 ? -1.863 10.116 0.706 1.00 91.94 95 ASN A N 1
ATOM 773 C CA . ASN A 1 95 ? -2.343 10.881 -0.443 1.00 91.94 95 ASN A CA 1
ATOM 774 C C . ASN A 1 95 ? -2.642 9.950 -1.622 1.00 91.94 95 ASN A C 1
ATOM 776 O O . ASN A 1 95 ? -3.697 10.066 -2.245 1.00 91.94 95 ASN A O 1
ATOM 780 N N . ALA A 1 96 ? -1.751 8.988 -1.880 1.00 89.44 96 ALA A N 1
ATOM 781 C CA . ALA A 1 96 ? -1.926 7.960 -2.900 1.00 89.44 96 ALA A CA 1
ATOM 782 C C . ALA A 1 96 ? -3.155 7.079 -2.638 1.00 89.44 96 ALA A C 1
ATOM 784 O O . ALA A 1 96 ? -3.868 6.730 -3.580 1.00 89.44 96 ALA A O 1
ATOM 785 N N . MET A 1 97 ? -3.422 6.751 -1.374 1.00 91.25 97 MET A N 1
ATOM 786 C CA . MET A 1 97 ? -4.625 6.021 -0.985 1.00 91.25 97 MET A CA 1
ATOM 787 C C . MET A 1 97 ? -5.896 6.838 -1.257 1.00 91.25 97 MET A C 1
ATOM 789 O O . MET A 1 97 ? -6.823 6.364 -1.915 1.00 91.25 97 MET A O 1
ATOM 793 N N . THR A 1 98 ? -5.923 8.086 -0.784 1.00 90.50 98 THR A N 1
ATOM 794 C CA . THR A 1 98 ? -7.098 8.968 -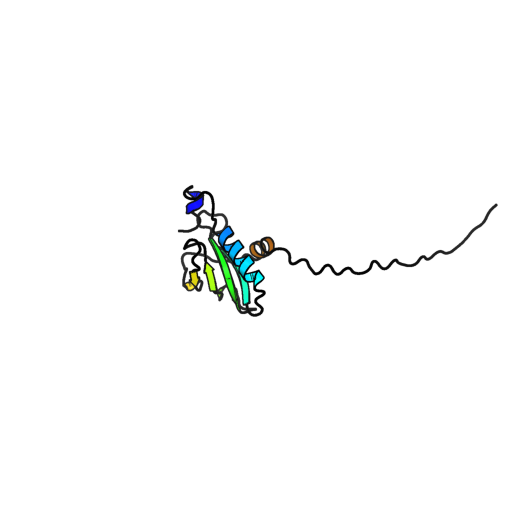0.870 1.00 90.50 98 THR A CA 1
ATOM 795 C C . THR A 1 98 ? -7.462 9.311 -2.313 1.00 90.50 98 THR A C 1
ATOM 797 O O . THR A 1 98 ? -8.641 9.431 -2.632 1.00 90.50 98 THR A O 1
ATOM 800 N N . SER A 1 99 ? -6.473 9.456 -3.200 1.00 89.62 99 SER A N 1
ATOM 801 C CA . SER A 1 99 ? -6.719 9.760 -4.615 1.00 89.62 99 SER A CA 1
ATOM 802 C C . SER A 1 99 ? -7.288 8.579 -5.408 1.00 89.62 99 SER A C 1
ATOM 804 O O . SER A 1 99 ? -7.941 8.797 -6.427 1.00 89.62 99 SER A O 1
ATOM 806 N N . ARG A 1 100 ? -7.037 7.343 -4.957 1.00 88.69 100 ARG A N 1
ATOM 807 C CA . ARG A 1 100 ? -7.439 6.101 -5.641 1.00 88.69 100 ARG A CA 1
ATOM 808 C C . ARG A 1 100 ? -8.772 5.559 -5.170 1.00 88.69 100 ARG A C 1
ATOM 810 O O . ARG A 1 100 ? -9.492 4.947 -5.956 1.00 88.69 100 ARG A O 1
ATOM 817 N N . LEU A 1 101 ? -9.097 5.759 -3.898 1.00 86.44 101 LEU A N 1
ATOM 818 C CA . LEU A 1 101 ? -10.425 5.425 -3.421 1.00 86.44 101 LEU A CA 1
ATOM 819 C C . LEU A 1 101 ? -11.435 6.351 -4.103 1.00 86.44 101 LEU A C 1
ATOM 821 O O . LEU A 1 101 ? -11.222 7.568 -4.141 1.00 86.44 101 LEU A O 1
ATOM 825 N N . PRO A 1 102 ? -12.548 5.814 -4.635 1.00 77.62 102 PRO A N 1
ATOM 826 C CA . PRO A 1 102 ? -13.630 6.672 -5.068 1.00 77.62 102 PRO A CA 1
ATOM 827 C C . PRO A 1 102 ? -14.001 7.528 -3.865 1.00 77.62 102 PRO A C 1
ATOM 829 O O . PRO A 1 102 ? -14.174 7.000 -2.762 1.00 77.62 102 PRO A O 1
ATOM 832 N N . ARG A 1 103 ? -14.104 8.852 -4.055 1.00 60.97 103 ARG A N 1
ATOM 833 C CA . ARG A 1 103 ? -14.711 9.707 -3.036 1.00 60.97 103 ARG A CA 1
ATOM 834 C C . ARG A 1 103 ? -16.024 9.033 -2.683 1.00 60.97 103 ARG A C 1
ATOM 836 O O . ARG A 1 103 ? -16.927 9.001 -3.519 1.00 60.97 103 ARG A O 1
ATOM 843 N N . ARG A 1 104 ? -16.117 8.468 -1.474 1.00 56.25 104 ARG A N 1
ATOM 844 C CA . ARG A 1 104 ? -17.411 8.136 -0.893 1.00 56.25 104 ARG A CA 1
ATOM 845 C C . ARG A 1 104 ? -18.156 9.443 -1.012 1.00 56.25 104 ARG A C 1
ATOM 847 O O . ARG A 1 104 ? -17.705 10.428 -0.427 1.00 56.25 104 ARG A O 1
ATOM 854 N N . ALA A 1 105 ? -19.163 9.499 -1.883 1.00 43.91 105 ALA A N 1
ATOM 855 C CA . ALA A 1 105 ? -20.010 10.665 -1.953 1.00 43.91 105 ALA A CA 1
ATOM 856 C C . ALA A 1 105 ? -20.442 10.868 -0.508 1.00 43.91 105 ALA A C 1
ATOM 858 O O . ALA A 1 105 ? -21.118 10.002 0.055 1.00 43.91 105 ALA A O 1
ATOM 859 N N . ALA A 1 106 ? -19.929 11.929 0.126 1.00 44.28 106 ALA A N 1
ATOM 860 C CA . ALA A 1 106 ? -20.515 12.425 1.347 1.00 44.28 106 ALA A CA 1
ATOM 861 C C . ALA A 1 106 ? -21.998 12.442 1.021 1.00 44.28 106 ALA A C 1
ATOM 863 O O . ALA A 1 106 ? -22.372 12.988 -0.022 1.00 44.28 106 ALA A O 1
ATOM 864 N N . THR A 1 107 ? -22.784 11.685 1.784 1.00 41.06 107 THR A N 1
ATOM 865 C CA . THR A 1 107 ? -24.235 11.656 1.652 1.00 41.06 107 THR A CA 1
ATOM 866 C C . THR A 1 107 ? -24.665 13.076 1.346 1.00 41.06 107 THR A C 1
ATOM 868 O O . THR A 1 107 ? -24.391 13.967 2.151 1.00 41.06 107 THR A O 1
ATOM 871 N N . VAL A 1 108 ? -25.181 13.299 0.134 1.00 41.59 108 VAL A N 1
ATOM 872 C CA . VAL A 1 108 ? -25.651 14.613 -0.289 1.00 41.59 108 VAL A CA 1
ATOM 873 C C . VAL A 1 108 ? -26.867 14.878 0.577 1.00 41.59 108 VAL A C 1
ATOM 875 O O . VAL A 1 108 ? -27.984 14.490 0.234 1.00 41.59 108 VAL A O 1
ATOM 878 N N . ASP A 1 109 ? -26.618 15.452 1.749 1.00 42.97 109 ASP A N 1
ATOM 879 C CA . ASP A 1 109 ? -27.640 16.024 2.593 1.00 42.97 109 ASP A CA 1
ATOM 880 C C . ASP A 1 109 ? -28.246 17.156 1.772 1.00 42.97 109 ASP A C 1
ATOM 882 O O . ASP A 1 109 ? -27.634 18.204 1.553 1.00 42.97 109 ASP A O 1
ATOM 886 N N . HIS A 1 110 ? -29.421 16.889 1.206 1.00 43.78 110 HIS A N 1
ATOM 887 C CA . HIS A 1 110 ? -30.261 17.903 0.593 1.00 43.78 110 HIS A CA 1
ATOM 888 C C . HIS A 1 110 ? -30.826 18.773 1.721 1.00 43.78 110 HIS A C 1
ATOM 890 O O . HIS A 1 110 ? -32.018 18.737 2.030 1.00 43.78 110 HIS A O 1
ATOM 896 N N . GLY A 1 111 ? -29.949 19.559 2.345 1.00 38.06 111 GLY A N 1
ATOM 897 C CA . GLY A 1 111 ? -30.313 20.627 3.253 1.00 38.06 111 GLY A CA 1
ATOM 898 C C . GLY A 1 111 ? -31.138 21.652 2.486 1.00 38.06 111 GLY A C 1
ATOM 899 O O . GLY A 1 111 ? -30.630 22.363 1.617 1.00 38.06 111 GLY A O 1
ATOM 900 N N . LYS A 1 112 ? -32.442 21.669 2.778 1.00 39.84 112 LYS A N 1
ATOM 901 C CA . LYS A 1 112 ? -33.434 22.660 2.351 1.00 39.84 112 LYS A CA 1
ATOM 902 C C . LYS A 1 112 ? -32.818 24.059 2.231 1.00 39.84 112 LYS A C 1
ATOM 904 O O . LYS A 1 112 ? -32.331 24.615 3.210 1.00 39.84 112 LYS A O 1
ATOM 909 N N . LYS A 1 113 ? -32.942 24.674 1.050 1.00 37.88 113 LYS A N 1
ATOM 910 C CA . LYS A 1 113 ? -32.855 26.133 0.921 1.00 37.88 113 LYS A CA 1
ATOM 911 C C . LYS A 1 113 ? -34.031 26.742 1.683 1.00 37.88 113 LYS A C 1
ATOM 913 O O . LYS A 1 113 ? -35.139 26.811 1.158 1.00 37.88 113 LYS A O 1
ATOM 918 N N . GLU A 1 114 ? -33.795 27.173 2.915 1.00 36.91 114 GLU A N 1
ATOM 919 C CA . GLU A 1 114 ? -34.689 28.097 3.603 1.00 36.91 114 GLU A CA 1
ATOM 920 C C . GLU A 1 114 ? -34.596 29.466 2.922 1.00 36.91 114 GLU A C 1
ATOM 922 O O . GLU A 1 114 ? -33.608 30.195 3.014 1.00 36.91 114 GLU A O 1
ATOM 927 N N . THR A 1 115 ? -35.647 29.794 2.178 1.00 39.28 115 THR A N 1
ATOM 928 C CA . THR A 1 115 ? -35.967 31.145 1.724 1.00 39.28 115 THR A CA 1
ATOM 929 C C . THR A 1 115 ? -36.120 32.063 2.932 1.00 39.28 115 THR A C 1
ATOM 931 O O . THR A 1 115 ? -37.047 31.907 3.727 1.00 39.28 115 THR A O 1
ATOM 934 N N . LYS A 1 116 ? -35.211 33.030 3.067 1.00 37.69 116 LYS A N 1
ATOM 935 C CA . LYS A 1 116 ? -35.262 34.061 4.108 1.00 37.69 116 LYS A CA 1
ATOM 936 C C . LYS A 1 116 ? -36.417 35.043 3.811 1.00 37.69 116 LYS A C 1
ATOM 938 O O . LYS A 1 116 ? -36.554 35.445 2.654 1.00 37.69 116 LYS A O 1
ATOM 943 N N . PRO A 1 117 ? -37.246 35.434 4.799 1.00 36.81 117 PRO A N 1
ATOM 944 C CA . PRO A 1 117 ? -38.418 36.264 4.554 1.00 36.81 117 PRO A CA 1
ATOM 945 C C . PRO A 1 117 ? -38.063 37.727 4.277 1.00 36.81 117 PRO A C 1
ATOM 947 O O . PRO A 1 117 ? -37.141 38.294 4.865 1.00 36.81 117 PRO A O 1
ATOM 950 N N . SER A 1 118 ? -38.876 38.312 3.398 1.00 40.16 118 SER A N 1
ATOM 951 C CA . SER A 1 118 ? -38.974 39.732 3.073 1.00 40.16 118 SER A CA 1
ATOM 952 C C . SER A 1 118 ? -39.051 40.615 4.323 1.00 40.16 118 SER A C 1
ATOM 954 O O . SER A 1 118 ? -39.861 40.369 5.217 1.00 40.16 118 SER A O 1
ATOM 956 N N . GLN A 1 119 ? -38.248 41.678 4.347 1.00 46.16 119 GLN A N 1
ATOM 957 C CA . GLN A 1 119 ? -38.440 42.826 5.227 1.00 46.16 119 GLN A CA 1
ATOM 958 C C . GLN A 1 119 ? -38.355 44.103 4.386 1.00 46.16 119 GLN A C 1
ATOM 960 O O . GLN A 1 119 ? -37.279 44.633 4.128 1.00 46.16 119 GLN A O 1
ATOM 965 N N . THR A 1 120 ? -39.512 44.596 3.950 1.00 44.12 120 THR A N 1
ATOM 966 C CA . THR A 1 120 ? -39.730 46.025 3.685 1.00 44.12 120 THR A CA 1
ATOM 967 C C . THR A 1 120 ? -39.798 46.746 5.031 1.00 44.12 120 THR A C 1
ATOM 969 O O . THR A 1 120 ? -40.361 46.191 5.980 1.00 44.12 120 THR A O 1
ATOM 972 N N . PRO A 1 121 ? -39.306 47.992 5.143 1.00 45.09 121 PRO A N 1
ATOM 973 C CA . PRO A 1 121 ? -40.290 49.082 5.203 1.00 45.09 121 PRO A CA 1
ATOM 974 C C . PRO A 1 121 ? -39.840 50.462 4.662 1.00 45.09 121 PRO A C 1
ATOM 976 O O . PRO A 1 121 ? -38.720 50.885 4.917 1.00 45.09 121 PRO A O 1
ATOM 979 N N . LYS A 1 122 ? -40.838 51.190 4.109 1.00 34.41 122 LYS A N 1
ATOM 980 C CA . LYS A 1 122 ? -41.161 52.637 4.304 1.00 34.41 122 LYS A CA 1
ATOM 981 C C . LYS A 1 122 ? -40.171 53.687 3.751 1.00 34.41 122 LYS A C 1
ATOM 983 O O . LYS A 1 122 ? -38.976 53.535 3.900 1.00 34.41 122 LYS A O 1
ATOM 988 N N . THR A 1 123 ? -40.526 54.845 3.183 1.00 34.53 123 THR A N 1
ATOM 989 C CA . THR A 1 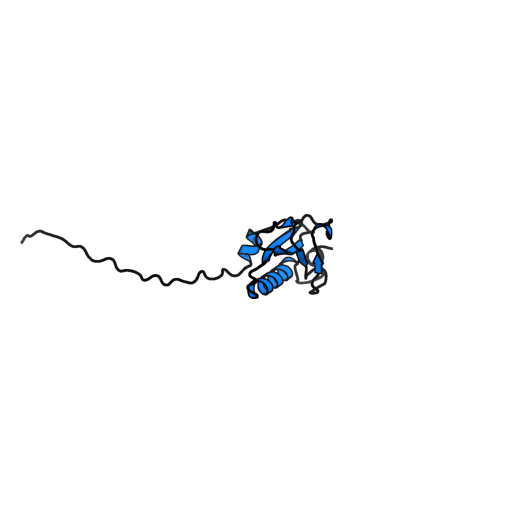123 ? -41.754 55.613 2.865 1.00 34.53 123 THR A CA 1
ATOM 990 C C . THR A 1 123 ? -41.291 56.819 2.008 1.00 34.53 123 THR A C 1
ATOM 992 O O . THR A 1 123 ? -40.132 57.199 2.135 1.00 34.53 123 THR A O 1
ATOM 995 N N . GLN A 1 124 ? -42.211 57.459 1.261 1.00 37.25 124 GLN A N 1
ATOM 996 C CA . GLN A 1 124 ? -42.275 58.878 0.795 1.00 37.25 124 GLN A CA 1
ATOM 997 C C . GLN A 1 124 ? -42.453 58.952 -0.737 1.00 37.25 124 GLN A C 1
ATOM 999 O O . GLN A 1 124 ? -41.600 58.479 -1.469 1.00 37.25 124 GLN A O 1
ATOM 1004 N N . SER A 1 125 ? -43.637 59.289 -1.270 1.00 35.81 125 SER A N 1
ATOM 1005 C CA . SER A 1 125 ? -44.367 60.580 -1.297 1.00 35.81 125 SER A CA 1
ATOM 1006 C C . SER A 1 125 ? -43.867 61.544 -2.384 1.00 35.81 125 SER A C 1
ATOM 1008 O O . SER A 1 125 ? -42.660 61.746 -2.497 1.00 35.81 125 SER A O 1
ATOM 1010 N N . LYS A 1 126 ? -44.839 62.202 -3.050 1.00 41.09 126 LYS A N 1
ATOM 1011 C CA . LYS A 1 126 ? -44.783 63.229 -4.122 1.00 41.09 126 LYS A CA 1
ATOM 1012 C C . LYS A 1 126 ? -44.803 62.634 -5.538 1.00 41.09 126 LYS A C 1
ATOM 1014 O O . LYS A 1 126 ? -43.974 61.787 -5.835 1.00 41.09 126 LYS A O 1
ATOM 1019 N N . ASN A 1 127 ? -45.684 63.006 -6.465 1.00 36.59 127 ASN A N 1
ATOM 1020 C CA . ASN A 1 127 ? -46.758 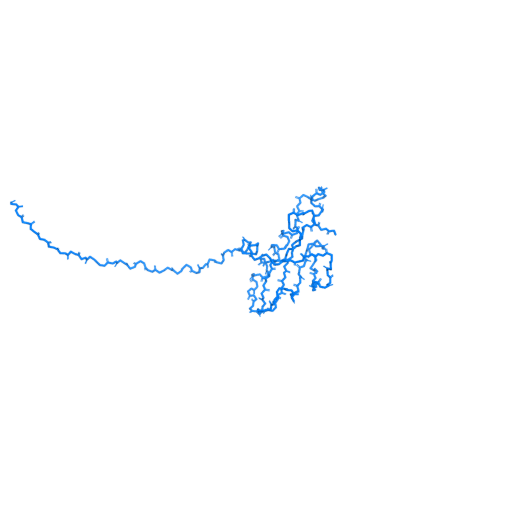64.005 -6.566 1.00 36.59 127 ASN A CA 1
ATOM 1021 C C . ASN A 1 127 ? -47.780 63.485 -7.587 1.00 36.59 127 ASN A C 1
ATOM 1023 O O . ASN A 1 127 ? -47.361 62.673 -8.443 1.00 36.59 127 ASN A O 1
#

Radius of gyration: 24.73 Å; chains: 1; bounding box: 62×79×38 Å

Foldseek 3Di:
DAQLCVVVPVDPDQHLLVLQLVVLQVVVVVVDDFKDKFWKWFPPPDSRIHIWIWIDGPPDDSQATKTWGCRVVVRDTDIDHVVVPVVTDIDTDPVSSVVSHDPPPPPPPPPDPDDDDDDDDDDDDDD

Secondary structure (DSSP, 8-state):
--SHHHHTTS-SS--HHHHHHHHHHHHHHTT-SSEEEEEEEESTTSTT-EEEEEEEETT--GGGSEEEEEEEETTEEEEE-GGG-TTS-EEE-HHHHHHHS--------------PPP---------